Protein AF-A0A348PM24-F1 (afdb_monomer)

Nearest PDB structures (foldseek):
  3c4y-assembly1_B  TM=4.299E-01  e=8.943E+00  Bos taurus
  7dv8-assembly1_K  TM=2.956E-01  e=5.711E+00  Oryza sativa Japonica Group
  8oi5-assembly2_BR  TM=2.054E-01  e=3.209E+00  Candida albicans

Secondary structure (DSSP, 8-state):
----PPPEEESSHHHHHHHHHHHHHHTTT-TT--PEEEEE-TTSSEEE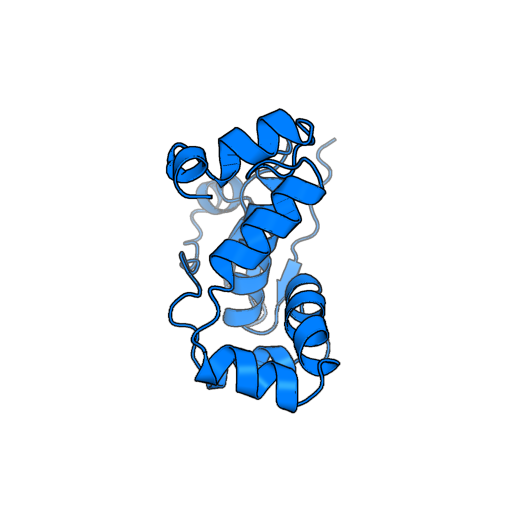EEHHHHHHTTPPPBPPPS--TT--HHHHHHHHT-SS--HHHHHHHHHHHTS-HHHHHHHHHHT--HHHHHHHHHHHHTB-TTS-B--HHHHHHHHHGGGGGG-

Sequence (151 aa):
MFNHMKSLHYATLRKAQDAAVWLNFKHKQDDDFKSLAVLHGANDDFVLLEEWEAKEMEIPALELPTSYANITYPHIQSIKSDVDPLTHWLEIFGSFSVMKADYLRFILETKLSLEQVVRYELVARGLNKQGKRIGFDQAERYWFGSNFDQL

Structure (mmCIF, N/CA/C/O backbone):
data_AF-A0A348PM24-F1
#
_entry.id   AF-A0A348PM24-F1
#
loop_
_atom_site.group_PDB
_atom_site.id
_atom_site.type_symbol
_atom_site.label_atom_id
_atom_site.label_alt_id
_atom_site.label_comp_id
_atom_site.label_asym_id
_atom_site.label_entity_id
_atom_site.label_seq_id
_atom_site.pdbx_PDB_ins_code
_atom_site.Cartn_x
_atom_site.Cartn_y
_atom_site.Cartn_z
_atom_site.occupancy
_atom_site.B_iso_or_equiv
_atom_site.auth_seq_id
_atom_site.auth_comp_id
_atom_site.auth_asym_id
_atom_site.auth_atom_id
_atom_site.pdbx_PDB_model_num
ATOM 1 N N . MET A 1 1 ? 28.017 -17.316 -0.115 1.00 29.97 1 MET A N 1
ATOM 2 C CA . MET A 1 1 ? 27.428 -17.818 -1.373 1.00 29.97 1 MET A CA 1
ATOM 3 C C . MET A 1 1 ? 26.179 -16.983 -1.587 1.00 29.97 1 MET A C 1
ATOM 5 O O . MET A 1 1 ? 25.223 -17.168 -0.847 1.00 29.97 1 MET A O 1
ATOM 9 N N . PHE A 1 2 ? 26.263 -15.951 -2.429 1.00 33.88 2 PHE A N 1
ATOM 10 C CA . PHE A 1 2 ? 25.172 -14.995 -2.626 1.00 33.88 2 PHE A CA 1
ATOM 11 C C . PHE A 1 2 ? 24.020 -15.721 -3.314 1.00 33.88 2 PHE A C 1
ATOM 13 O O . PHE A 1 2 ? 24.176 -16.250 -4.413 1.00 33.88 2 PHE A O 1
ATOM 20 N N . ASN A 1 3 ? 22.896 -15.835 -2.617 1.00 37.97 3 ASN A N 1
ATOM 21 C CA . ASN A 1 3 ? 21.681 -16.390 -3.180 1.00 37.97 3 ASN A CA 1
ATOM 22 C C . ASN A 1 3 ? 21.099 -15.283 -4.066 1.00 37.97 3 ASN A C 1
ATOM 24 O O . ASN A 1 3 ? 20.383 -14.428 -3.557 1.00 37.97 3 ASN A O 1
ATOM 28 N N . HIS A 1 4 ? 21.505 -15.225 -5.341 1.00 49.16 4 HIS A N 1
ATOM 29 C CA . HIS A 1 4 ? 20.945 -14.272 -6.299 1.00 49.16 4 HIS A CA 1
ATOM 30 C C . HIS A 1 4 ? 19.424 -14.395 -6.246 1.00 49.16 4 HIS A C 1
ATOM 32 O O . HIS A 1 4 ? 18.866 -15.454 -6.557 1.00 49.16 4 HIS A O 1
ATOM 38 N N . MET A 1 5 ? 18.754 -13.332 -5.807 1.00 53.00 5 MET A N 1
ATOM 39 C CA . MET A 1 5 ? 17.313 -13.238 -5.930 1.00 53.00 5 MET A CA 1
ATOM 40 C C . MET A 1 5 ? 17.000 -13.423 -7.418 1.00 53.00 5 MET A C 1
ATOM 42 O O . MET A 1 5 ? 17.517 -12.688 -8.257 1.00 53.00 5 MET A O 1
ATOM 46 N N . LYS A 1 6 ? 16.227 -14.461 -7.766 1.00 63.59 6 LYS A N 1
ATOM 47 C CA . LYS A 1 6 ? 15.755 -14.648 -9.144 1.00 63.59 6 LYS A CA 1
ATOM 48 C C . LYS A 1 6 ? 15.121 -13.332 -9.590 1.00 63.59 6 LYS A C 1
ATOM 50 O O . LYS A 1 6 ? 14.221 -12.847 -8.904 1.00 63.59 6 LYS A O 1
ATOM 55 N N . SER A 1 7 ? 15.586 -12.782 -10.709 1.00 72.81 7 SER A N 1
ATOM 56 C CA . SER A 1 7 ? 14.972 -11.612 -11.327 1.00 72.81 7 SER A CA 1
ATOM 57 C C . SER A 1 7 ? 13.469 -11.860 -11.469 1.00 72.81 7 SER A C 1
ATOM 59 O O . SER A 1 7 ? 13.042 -12.915 -11.947 1.00 72.81 7 SER A O 1
ATOM 61 N N . LEU A 1 8 ? 12.653 -10.924 -10.983 1.00 89.62 8 LEU A N 1
ATOM 62 C CA . LEU A 1 8 ? 11.200 -11.007 -11.119 1.00 89.62 8 LEU A CA 1
ATOM 63 C C . LEU A 1 8 ? 10.801 -10.274 -12.391 1.00 89.62 8 LEU A C 1
ATOM 65 O O . LEU A 1 8 ? 11.118 -9.096 -12.542 1.00 89.62 8 LEU A O 1
ATOM 69 N N . HIS A 1 9 ? 10.108 -10.981 -13.279 1.00 93.81 9 HIS A N 1
ATOM 70 C CA . HIS A 1 9 ? 9.688 -10.481 -14.582 1.00 93.81 9 HIS A CA 1
ATOM 71 C C . HIS A 1 9 ? 8.195 -10.161 -14.581 1.00 93.81 9 HIS A C 1
ATOM 73 O O . HIS A 1 9 ? 7.383 -10.916 -14.041 1.00 93.81 9 HIS A O 1
ATOM 79 N N . TYR A 1 10 ? 7.832 -9.059 -15.227 1.00 95.38 10 TYR A N 1
ATOM 80 C CA . TYR A 1 10 ? 6.462 -8.579 -15.335 1.00 95.38 10 TYR A CA 1
ATOM 81 C C . TYR A 1 10 ? 6.178 -8.108 -16.758 1.00 95.38 10 TYR A C 1
ATOM 83 O O . TYR A 1 10 ? 6.962 -7.377 -17.353 1.00 95.38 10 TYR A O 1
ATOM 91 N N . ALA A 1 11 ? 5.006 -8.469 -17.280 1.00 93.56 11 ALA A N 1
ATOM 92 C CA . ALA A 1 11 ? 4.598 -8.114 -18.640 1.00 93.56 11 ALA A CA 1
ATOM 93 C C . ALA A 1 11 ? 4.256 -6.624 -18.824 1.00 93.56 11 ALA A C 1
ATOM 95 O O . ALA A 1 11 ? 4.151 -6.150 -19.949 1.00 93.56 11 ALA A O 1
ATOM 96 N N . THR A 1 12 ? 4.023 -5.874 -17.741 1.00 94.81 12 THR A N 1
ATOM 97 C CA . THR A 1 12 ? 3.684 -4.447 -17.828 1.00 94.81 12 THR A CA 1
ATOM 98 C C . THR A 1 12 ? 4.490 -3.628 -16.833 1.00 94.81 12 THR A C 1
ATOM 100 O O . THR A 1 12 ? 4.707 -4.056 -15.695 1.00 94.81 12 THR A O 1
ATOM 103 N N . LEU A 1 13 ? 4.861 -2.411 -17.242 1.00 95.31 13 LEU A N 1
ATOM 104 C CA . LEU A 1 13 ? 5.589 -1.461 -16.401 1.00 95.31 13 LEU A CA 1
ATOM 105 C C . LEU A 1 13 ? 4.849 -1.199 -15.092 1.00 95.31 13 LEU A C 1
ATOM 107 O O . LEU A 1 13 ? 5.437 -1.224 -14.018 1.00 95.31 13 LEU A O 1
ATOM 111 N N . ARG A 1 14 ? 3.535 -0.996 -15.186 1.00 94.06 14 ARG A N 1
ATOM 112 C CA . ARG A 1 14 ? 2.680 -0.680 -14.042 1.00 94.06 14 ARG A CA 1
ATOM 113 C C . ARG A 1 14 ? 2.712 -1.785 -12.989 1.00 94.06 14 ARG A C 1
ATOM 115 O O . ARG A 1 14 ? 2.891 -1.496 -11.814 1.00 94.06 14 ARG A O 1
ATOM 122 N N . LYS A 1 15 ? 2.602 -3.051 -13.406 1.00 95.75 15 LYS A N 1
ATOM 123 C CA . LYS A 1 15 ? 2.680 -4.192 -12.483 1.00 95.75 15 LYS A CA 1
ATOM 124 C C . LYS A 1 15 ? 4.072 -4.314 -11.860 1.00 95.75 15 LYS A C 1
ATOM 126 O O . LYS A 1 15 ? 4.171 -4.568 -10.664 1.00 95.75 15 LYS A O 1
ATOM 131 N N . ALA A 1 16 ? 5.129 -4.079 -12.639 1.00 96.75 16 ALA A N 1
ATOM 132 C CA . ALA A 1 16 ? 6.497 -4.063 -12.125 1.00 96.75 16 ALA A CA 1
ATOM 133 C C . ALA A 1 16 ? 6.708 -2.955 -11.078 1.00 96.75 16 ALA A C 1
ATOM 135 O O . ALA A 1 16 ? 7.255 -3.211 -10.009 1.00 96.75 16 ALA A O 1
ATOM 136 N N . GLN A 1 17 ? 6.223 -1.741 -11.351 1.00 96.75 17 GLN A N 1
ATOM 137 C CA . GLN A 1 17 ? 6.273 -0.602 -10.431 1.00 96.75 17 GLN A CA 1
ATOM 138 C C . GLN A 1 17 ? 5.502 -0.880 -9.140 1.00 96.75 17 GLN A C 1
ATOM 140 O O . GLN A 1 17 ? 6.051 -0.704 -8.053 1.00 96.75 17 GLN A O 1
ATOM 145 N N . ASP A 1 18 ? 4.262 -1.362 -9.248 1.00 96.75 18 ASP A N 1
ATOM 146 C CA . ASP A 1 18 ? 3.433 -1.698 -8.091 1.00 96.75 18 ASP A CA 1
ATOM 147 C C . ASP A 1 18 ? 4.102 -2.791 -7.232 1.00 96.75 18 ASP A C 1
ATOM 149 O O . ASP A 1 18 ? 4.145 -2.694 -6.001 1.00 96.75 18 ASP A O 1
ATOM 153 N N . ALA A 1 19 ? 4.704 -3.801 -7.872 1.00 96.81 19 ALA A N 1
ATOM 154 C CA . ALA A 1 19 ? 5.452 -4.852 -7.191 1.00 96.81 19 ALA A CA 1
ATOM 155 C C . ALA A 1 19 ? 6.704 -4.316 -6.486 1.00 96.81 19 ALA A C 1
ATOM 157 O O . ALA A 1 19 ? 6.937 -4.652 -5.324 1.00 96.81 19 ALA A O 1
ATOM 158 N N . ALA A 1 20 ? 7.486 -3.467 -7.157 1.00 96.75 20 ALA A N 1
ATOM 159 C CA . ALA A 1 20 ? 8.692 -2.869 -6.596 1.00 96.75 20 ALA A CA 1
ATOM 160 C C . ALA A 1 20 ? 8.361 -1.990 -5.386 1.00 96.75 20 ALA A C 1
ATOM 162 O O . ALA A 1 20 ? 8.987 -2.132 -4.337 1.00 96.75 20 ALA A O 1
ATOM 163 N N . VAL A 1 21 ? 7.326 -1.146 -5.480 1.00 96.94 21 VAL A N 1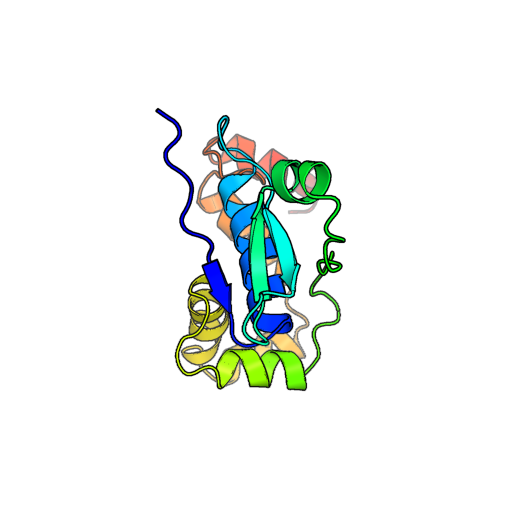
ATOM 164 C CA . VAL A 1 21 ? 6.865 -0.320 -4.354 1.00 96.94 21 VAL A CA 1
ATOM 165 C C . VAL A 1 21 ? 6.454 -1.186 -3.167 1.00 96.94 21 VAL A C 1
ATOM 167 O O . VAL A 1 21 ? 6.853 -0.900 -2.037 1.00 96.94 21 VAL A O 1
ATOM 170 N N . TRP A 1 22 ? 5.705 -2.263 -3.404 1.00 96.44 22 TRP A N 1
ATOM 171 C CA . TRP A 1 22 ? 5.296 -3.171 -2.337 1.00 96.44 22 TRP A CA 1
ATOM 172 C C . TRP A 1 22 ? 6.474 -3.895 -1.682 1.00 96.44 22 TRP A C 1
ATOM 174 O O . TRP A 1 22 ? 6.562 -3.916 -0.456 1.00 96.44 22 TRP A O 1
ATOM 184 N N . LEU A 1 23 ? 7.381 -4.477 -2.469 1.00 95.44 23 LEU A N 1
ATOM 185 C CA . LEU A 1 23 ? 8.535 -5.208 -1.940 1.00 95.44 23 LEU A CA 1
ATOM 186 C C . LEU A 1 23 ? 9.473 -4.273 -1.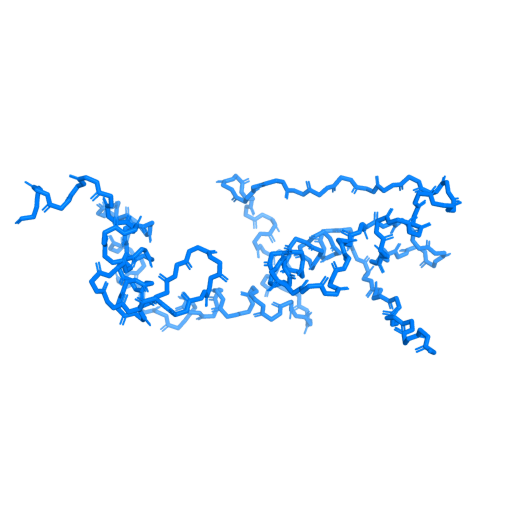171 1.00 95.44 23 LEU A C 1
ATOM 188 O O . LEU A 1 23 ? 9.855 -4.593 -0.046 1.00 95.44 23 LEU A O 1
ATOM 192 N N . ASN A 1 24 ? 9.734 -3.082 -1.715 1.00 95.19 24 ASN A N 1
ATOM 193 C CA . ASN A 1 24 ? 10.519 -2.051 -1.045 1.00 95.19 24 ASN A CA 1
ATOM 194 C C . ASN A 1 24 ? 9.864 -1.568 0.250 1.00 95.19 24 ASN A C 1
ATOM 196 O O . ASN A 1 24 ? 10.572 -1.280 1.206 1.00 95.19 24 ASN A O 1
ATOM 200 N N . PHE A 1 25 ? 8.532 -1.478 0.316 1.00 94.50 25 PHE A N 1
ATOM 201 C CA . PHE A 1 25 ? 7.814 -1.158 1.552 1.00 94.50 25 PHE A CA 1
ATOM 202 C C . PHE A 1 25 ? 7.897 -2.299 2.575 1.00 94.50 25 PHE A C 1
ATOM 204 O O . PHE A 1 25 ? 8.255 -2.065 3.730 1.00 94.50 25 PHE A O 1
ATOM 211 N N . LYS A 1 26 ? 7.585 -3.526 2.146 1.00 93.25 26 LYS A N 1
ATOM 212 C CA . LYS A 1 26 ? 7.464 -4.715 2.998 1.00 93.25 26 LYS A CA 1
ATOM 213 C C . LYS A 1 26 ? 8.787 -5.098 3.656 1.00 93.25 26 LYS A C 1
ATOM 215 O O . LYS A 1 26 ? 8.787 -5.455 4.828 1.00 93.25 26 LYS A O 1
ATOM 220 N N . HIS A 1 27 ? 9.883 -5.006 2.910 1.00 92.19 27 HIS A N 1
ATOM 221 C CA . HIS A 1 27 ? 11.202 -5.473 3.336 1.00 92.19 27 HIS A CA 1
ATOM 222 C C . HIS A 1 27 ? 12.145 -4.336 3.749 1.00 92.19 27 HIS A C 1
ATOM 224 O O . HIS A 1 27 ? 13.294 -4.582 4.094 1.00 92.19 27 HIS A O 1
ATOM 230 N N . LYS A 1 28 ? 11.671 -3.078 3.799 1.00 89.00 28 LYS A N 1
ATOM 231 C CA . LYS A 1 28 ? 12.498 -1.900 4.142 1.00 89.00 28 LYS A CA 1
ATOM 232 C C . LYS A 1 28 ? 13.255 -2.015 5.470 1.00 89.00 28 LYS A C 1
ATOM 234 O O . LYS A 1 28 ? 14.168 -1.236 5.725 1.00 89.00 28 LYS A O 1
ATOM 239 N N . GLN A 1 29 ? 12.764 -2.847 6.381 1.00 87.38 29 GLN A N 1
ATOM 240 C CA . GLN A 1 29 ? 13.293 -2.994 7.737 1.00 87.38 29 GLN A CA 1
ATOM 241 C C . GLN A 1 29 ? 14.116 -4.269 7.920 1.00 87.38 29 GLN A C 1
ATOM 243 O O . GLN A 1 29 ? 14.593 -4.500 9.028 1.00 87.38 29 GLN A O 1
ATOM 248 N N . ASP A 1 30 ? 14.256 -5.076 6.870 1.00 90.62 30 ASP A N 1
ATOM 249 C CA . ASP A 1 30 ? 15.063 -6.286 6.890 1.00 90.62 30 ASP A CA 1
ATOM 250 C C . ASP A 1 30 ? 16.524 -5.876 6.659 1.00 90.62 30 ASP A C 1
ATOM 252 O O . ASP A 1 30 ? 16.832 -5.211 5.670 1.00 90.62 30 ASP A O 1
ATOM 256 N N . ASP A 1 31 ? 17.422 -6.252 7.573 1.00 87.38 31 ASP A N 1
ATOM 257 C CA . ASP A 1 31 ? 18.813 -5.765 7.582 1.00 87.38 31 ASP A CA 1
ATOM 258 C C . ASP A 1 31 ? 19.581 -6.102 6.287 1.00 87.38 31 ASP A C 1
ATOM 260 O O . ASP A 1 31 ? 20.421 -5.325 5.826 1.00 87.38 31 ASP A O 1
ATOM 264 N N . ASP A 1 32 ? 19.251 -7.238 5.668 1.00 88.44 32 ASP A N 1
ATOM 265 C CA . ASP A 1 32 ? 19.901 -7.733 4.452 1.00 88.44 32 ASP A CA 1
ATOM 266 C C . ASP A 1 32 ? 19.198 -7.298 3.155 1.00 88.44 32 ASP A C 1
ATOM 268 O O . ASP A 1 32 ? 19.715 -7.549 2.064 1.00 88.44 32 ASP A O 1
ATOM 272 N N . PHE A 1 33 ? 18.037 -6.638 3.235 1.00 91.06 33 PHE A N 1
ATOM 273 C CA . PHE A 1 33 ? 17.281 -6.260 2.044 1.00 91.06 33 PHE A CA 1
ATOM 274 C C . PHE A 1 33 ? 17.945 -5.104 1.291 1.00 91.06 33 PHE A C 1
ATOM 276 O O . PHE A 1 33 ? 18.337 -4.082 1.865 1.00 91.06 33 PHE A O 1
ATOM 283 N N . LYS A 1 34 ? 18.040 -5.252 -0.031 1.00 92.31 34 LYS A N 1
ATOM 284 C CA . LYS A 1 34 ? 18.477 -4.201 -0.951 1.00 92.31 34 LYS A CA 1
ATOM 285 C C . LYS A 1 34 ? 17.271 -3.687 -1.721 1.00 92.31 34 LYS A C 1
ATOM 287 O O . LYS A 1 34 ? 16.487 -4.475 -2.241 1.00 92.31 34 LYS A O 1
ATOM 292 N N . SER A 1 35 ? 17.134 -2.363 -1.788 1.00 93.19 35 SER A N 1
ATOM 293 C CA . SER A 1 35 ? 16.064 -1.725 -2.554 1.00 93.19 35 SER A CA 1
ATOM 294 C C . SER A 1 35 ? 16.061 -2.221 -3.994 1.00 93.19 35 SER A C 1
ATOM 296 O O . SER A 1 35 ? 17.119 -2.387 -4.601 1.00 93.19 35 SER A O 1
ATOM 298 N N . LEU A 1 36 ? 14.867 -2.427 -4.534 1.00 95.25 36 LEU A N 1
ATOM 299 C CA . LEU A 1 36 ? 14.642 -2.901 -5.889 1.00 95.25 36 LEU A CA 1
ATOM 300 C C . LEU A 1 36 ? 14.294 -1.736 -6.816 1.00 95.25 36 LEU A C 1
ATOM 302 O O . LEU A 1 36 ? 13.405 -0.937 -6.513 1.00 95.25 36 LEU A O 1
ATOM 306 N N . ALA A 1 37 ? 14.962 -1.695 -7.963 1.00 95.62 37 ALA A N 1
ATOM 307 C CA . ALA A 1 37 ? 14.644 -0.863 -9.113 1.00 95.62 37 ALA A CA 1
ATOM 308 C C . ALA A 1 37 ? 13.841 -1.655 -10.150 1.00 95.62 37 ALA A C 1
ATOM 310 O O . ALA A 1 37 ? 13.920 -2.882 -10.210 1.00 95.62 37 ALA A O 1
ATOM 311 N N . VAL A 1 38 ? 13.107 -0.939 -11.004 1.00 97.56 38 VAL A N 1
ATOM 312 C CA . VAL A 1 38 ? 12.477 -1.505 -12.205 1.00 97.56 38 VAL A CA 1
ATOM 313 C C . VAL A 1 38 ? 13.317 -1.130 -13.421 1.00 97.56 38 VAL A C 1
ATOM 315 O O . VAL A 1 38 ? 13.698 0.027 -13.573 1.00 97.56 38 VAL A O 1
ATOM 318 N N . LEU A 1 39 ? 13.585 -2.094 -14.295 1.00 96.00 39 LEU A N 1
ATOM 319 C CA . LEU A 1 39 ? 14.366 -1.930 -15.522 1.00 96.00 39 LEU A CA 1
ATOM 320 C C . LEU A 1 39 ? 13.587 -2.480 -16.721 1.00 96.00 39 LEU A C 1
ATOM 322 O O . LEU A 1 39 ? 12.694 -3.317 -16.557 1.00 96.00 39 LEU A O 1
ATOM 326 N N . HIS A 1 40 ? 13.959 -2.051 -17.928 1.00 95.25 40 HIS A N 1
ATOM 327 C CA . HIS A 1 40 ? 13.562 -2.755 -19.148 1.00 95.25 40 HIS A CA 1
ATOM 328 C C . HIS A 1 40 ? 14.275 -4.107 -19.211 1.00 95.25 40 HIS A C 1
ATOM 330 O O . HIS A 1 40 ? 15.501 -4.175 -19.110 1.00 95.25 40 HIS A O 1
ATOM 336 N N . GLY A 1 41 ? 13.504 -5.178 -19.365 1.00 90.69 41 GLY A N 1
ATOM 337 C CA . GLY A 1 41 ? 14.029 -6.510 -19.615 1.00 90.69 41 GLY A CA 1
ATOM 338 C C . GLY A 1 41 ? 14.331 -6.737 -21.098 1.00 90.69 41 GLY A C 1
ATOM 339 O O . GLY A 1 41 ? 13.952 -5.958 -21.972 1.00 90.69 41 GLY A O 1
ATOM 340 N N . ALA A 1 42 ? 15.050 -7.821 -21.389 1.00 87.31 42 ALA A N 1
ATOM 341 C CA . ALA A 1 42 ? 15.492 -8.142 -22.746 1.00 87.31 42 ALA A CA 1
ATOM 342 C C . ALA A 1 42 ? 14.364 -8.654 -23.663 1.00 87.31 42 ALA A C 1
ATOM 344 O O . ALA A 1 42 ? 14.543 -8.678 -24.878 1.00 87.31 42 ALA A O 1
ATOM 345 N N . ASN A 1 43 ? 13.220 -9.066 -23.103 1.00 88.88 43 ASN A N 1
ATOM 346 C CA . ASN A 1 43 ? 12.134 -9.727 -23.834 1.00 88.88 43 ASN A CA 1
ATOM 347 C C . ASN A 1 43 ? 10.879 -8.845 -23.941 1.00 88.88 43 ASN A C 1
ATOM 349 O O . ASN A 1 43 ? 9.766 -9.364 -23.881 1.00 88.88 43 ASN A O 1
ATOM 353 N N . ASP A 1 44 ? 11.061 -7.526 -24.076 1.00 88.75 44 ASP A N 1
ATOM 354 C CA . ASP A 1 44 ? 9.970 -6.531 -24.058 1.00 88.75 44 ASP A CA 1
ATOM 355 C C . ASP A 1 44 ? 9.105 -6.624 -22.782 1.00 88.75 44 ASP A C 1
ATOM 357 O O . ASP A 1 44 ? 7.887 -6.448 -22.778 1.00 88.75 44 ASP A O 1
ATOM 361 N N . ASP A 1 45 ? 9.768 -6.954 -21.675 1.00 94.88 45 ASP A N 1
ATOM 362 C CA . ASP A 1 45 ? 9.208 -7.093 -20.340 1.00 94.88 45 ASP A CA 1
ATOM 363 C C . ASP A 1 45 ? 9.887 -6.130 -19.356 1.00 94.88 45 ASP A C 1
ATOM 365 O O . ASP A 1 45 ? 10.722 -5.297 -19.717 1.00 94.88 45 ASP A O 1
ATOM 369 N N . PHE A 1 46 ? 9.493 -6.211 -18.088 1.00 96.81 46 PHE A N 1
ATOM 370 C CA . PHE A 1 46 ? 10.025 -5.376 -17.018 1.00 96.81 46 PHE A CA 1
ATOM 371 C C . PHE A 1 46 ? 10.575 -6.247 -15.903 1.00 96.81 4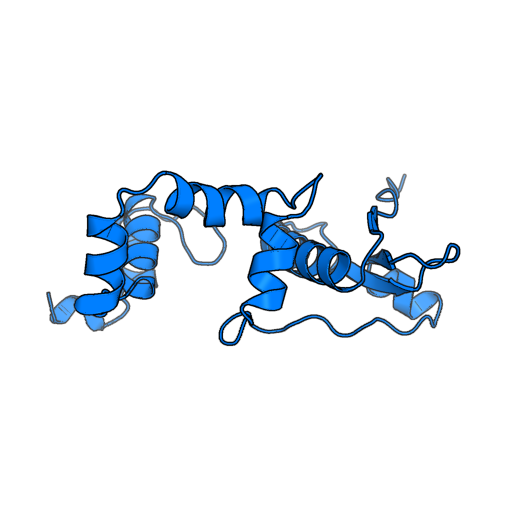6 PHE A C 1
ATOM 373 O O . PHE A 1 46 ? 9.933 -7.212 -15.487 1.00 96.81 46 PHE A O 1
ATOM 380 N N . VAL A 1 47 ? 11.752 -5.885 -15.404 1.00 95.88 47 VAL A N 1
ATOM 381 C CA . VAL A 1 47 ? 12.484 -6.680 -14.418 1.00 95.88 47 VAL A CA 1
ATOM 382 C C . VAL A 1 47 ? 12.714 -5.883 -13.150 1.00 95.88 47 VAL A C 1
ATOM 384 O O . VAL A 1 47 ? 13.038 -4.699 -13.208 1.00 95.88 47 VAL A O 1
ATOM 387 N N . LEU A 1 48 ? 12.571 -6.551 -12.006 1.00 95.94 48 LEU A N 1
ATOM 388 C CA . LEU A 1 48 ? 13.050 -6.038 -10.727 1.00 95.94 48 LEU A CA 1
ATOM 389 C C . LEU A 1 48 ? 14.475 -6.529 -10.485 1.00 95.94 48 LEU A C 1
ATOM 391 O O . LEU A 1 48 ? 14.724 -7.737 -10.502 1.00 95.94 48 LEU A O 1
ATOM 395 N N . LEU A 1 49 ? 15.372 -5.582 -10.230 1.00 93.62 49 LEU A N 1
ATOM 396 C CA . LEU A 1 49 ? 16.779 -5.811 -9.905 1.00 93.62 49 LEU A CA 1
ATOM 397 C C . LEU A 1 49 ? 17.159 -4.975 -8.684 1.00 93.62 49 LEU A C 1
ATOM 399 O O . LEU A 1 49 ? 16.552 -3.931 -8.442 1.00 93.62 49 LEU A O 1
ATOM 403 N N . GLU A 1 50 ? 18.156 -5.401 -7.915 1.00 93.12 50 GLU A N 1
ATOM 404 C CA . GLU A 1 50 ? 18.666 -4.583 -6.818 1.00 93.12 50 GLU A CA 1
ATOM 405 C C . GLU A 1 50 ? 19.259 -3.269 -7.361 1.00 93.12 50 GLU A C 1
ATOM 407 O O . GLU A 1 50 ? 19.968 -3.237 -8.367 1.00 93.12 50 GLU A O 1
ATOM 412 N N . GLU A 1 51 ? 18.965 -2.149 -6.697 1.00 92.25 51 GLU A N 1
ATOM 413 C CA . GLU A 1 51 ? 19.351 -0.807 -7.155 1.00 92.25 51 GLU A CA 1
ATOM 414 C C . GLU A 1 51 ? 20.866 -0.640 -7.326 1.00 92.25 51 GLU A C 1
ATOM 416 O O . GLU A 1 51 ? 21.304 0.175 -8.137 1.00 92.25 51 GLU A O 1
ATOM 421 N N . TRP A 1 52 ? 21.674 -1.352 -6.538 1.00 91.81 52 TRP A N 1
ATOM 422 C CA . TRP A 1 52 ? 23.130 -1.280 -6.649 1.00 91.81 52 TRP A CA 1
ATOM 423 C C . TRP A 1 52 ? 23.641 -2.050 -7.873 1.00 91.81 52 TRP A C 1
ATOM 425 O O . TRP A 1 52 ? 24.495 -1.518 -8.574 1.00 91.81 52 TRP A O 1
ATOM 435 N N . GLU A 1 53 ? 23.068 -3.218 -8.190 1.00 91.56 53 GLU A N 1
ATOM 436 C CA . GLU A 1 53 ? 23.400 -3.981 -9.403 1.00 91.56 53 GLU A CA 1
ATOM 437 C C . GLU A 1 53 ? 23.034 -3.172 -10.653 1.00 91.56 53 GLU A C 1
ATOM 439 O O . GLU A 1 53 ? 23.842 -3.042 -11.568 1.00 91.56 53 GLU A O 1
ATOM 444 N N . ALA A 1 54 ? 21.857 -2.534 -10.667 1.00 90.94 54 ALA A N 1
ATOM 445 C CA . ALA A 1 54 ? 21.445 -1.664 -11.770 1.00 90.94 54 ALA A CA 1
ATOM 446 C C . ALA A 1 54 ? 22.441 -0.513 -12.011 1.00 90.94 54 ALA A C 1
ATOM 448 O O . ALA A 1 54 ? 22.752 -0.187 -13.157 1.00 90.94 54 ALA A O 1
ATOM 449 N N . LYS A 1 55 ? 22.969 0.077 -10.926 1.00 92.88 55 LYS A N 1
ATOM 450 C CA . LYS A 1 55 ? 23.992 1.132 -10.989 1.00 92.88 55 LYS A CA 1
ATOM 451 C C . LYS A 1 55 ? 25.334 0.606 -11.486 1.00 92.88 55 LYS A C 1
ATOM 453 O O . LYS A 1 55 ? 25.954 1.280 -12.299 1.00 92.88 55 LYS A O 1
ATOM 458 N N . GLU A 1 56 ? 25.775 -0.566 -11.029 1.00 93.56 56 GLU A N 1
ATOM 459 C CA . GLU A 1 56 ? 27.013 -1.194 -11.515 1.00 93.56 56 GLU A CA 1
ATOM 460 C C . GLU A 1 56 ? 26.940 -1.553 -13.001 1.00 93.56 56 GLU A C 1
ATOM 462 O O . GLU A 1 56 ? 27.929 -1.427 -13.716 1.00 93.56 56 GLU A O 1
ATOM 467 N N . MET A 1 57 ? 25.763 -1.961 -13.476 1.00 90.88 57 MET A N 1
ATOM 468 C CA . MET A 1 57 ? 25.520 -2.275 -14.884 1.00 90.88 57 MET A CA 1
ATOM 469 C C . MET A 1 57 ? 25.281 -1.033 -15.758 1.00 90.88 57 MET A C 1
ATOM 471 O O . MET A 1 57 ? 25.076 -1.179 -16.961 1.00 90.88 57 MET A O 1
ATOM 475 N N . GLU A 1 58 ? 25.260 0.168 -15.169 1.00 92.88 58 GLU A N 1
ATOM 476 C CA . GLU A 1 58 ? 24.932 1.433 -15.841 1.00 92.88 58 GLU A CA 1
ATOM 477 C C . GLU A 1 58 ? 23.572 1.407 -16.577 1.00 92.88 58 GLU A C 1
ATOM 479 O O . GLU A 1 58 ? 23.358 2.132 -17.551 1.00 92.88 58 GLU A O 1
ATOM 484 N N . ILE A 1 59 ? 22.621 0.587 -16.106 1.00 90.81 59 ILE A N 1
ATOM 485 C CA . ILE A 1 59 ? 21.278 0.500 -16.692 1.00 90.81 59 ILE A CA 1
ATOM 486 C C . ILE A 1 59 ? 20.365 1.507 -15.980 1.00 90.81 59 ILE A C 1
ATOM 488 O O . ILE A 1 59 ? 20.221 1.452 -14.755 1.00 90.81 59 ILE A O 1
ATOM 492 N N . PRO A 1 60 ? 19.707 2.423 -16.714 1.00 92.12 60 PRO A N 1
ATOM 493 C CA . PRO A 1 60 ? 18.824 3.405 -16.102 1.00 92.12 60 PRO A CA 1
ATOM 494 C C . PRO A 1 60 ? 17.584 2.733 -15.500 1.00 92.12 60 PRO A C 1
ATOM 496 O O . PRO A 1 60 ? 16.820 2.061 -16.196 1.00 92.12 60 PRO A O 1
ATOM 499 N N . ALA A 1 61 ? 17.367 2.961 -14.204 1.00 95.38 61 ALA A N 1
ATOM 500 C CA . ALA A 1 61 ? 16.143 2.573 -13.516 1.00 95.38 61 ALA A CA 1
ATOM 501 C C . ALA A 1 61 ? 14.951 3.418 -13.985 1.00 95.38 61 ALA A C 1
ATOM 503 O O . ALA A 1 61 ? 15.059 4.632 -14.167 1.00 95.38 61 ALA A O 1
ATOM 504 N N . LEU A 1 62 ? 13.800 2.769 -14.133 1.00 96.50 62 LEU A N 1
ATOM 505 C CA . LEU A 1 62 ? 12.522 3.421 -14.381 1.00 96.50 62 LEU A CA 1
ATOM 506 C C . LEU A 1 62 ? 11.977 4.018 -13.082 1.00 96.50 62 LEU A C 1
ATOM 508 O O . LEU A 1 62 ? 12.156 3.462 -11.996 1.00 96.50 62 LEU A O 1
ATOM 512 N N . GLU A 1 63 ? 11.292 5.155 -13.194 1.00 95.12 63 GLU A N 1
ATOM 513 C CA . GLU A 1 63 ? 10.744 5.855 -12.033 1.00 95.12 63 GLU A CA 1
ATOM 514 C C . GLU A 1 63 ? 9.693 5.009 -11.305 1.00 95.12 63 GLU A C 1
ATOM 516 O O . GLU A 1 63 ? 8.841 4.371 -11.927 1.00 95.12 63 GLU A O 1
ATOM 521 N N . LEU A 1 64 ? 9.730 5.031 -9.971 1.00 95.44 64 LEU A N 1
ATOM 522 C CA . LEU A 1 64 ? 8.716 4.404 -9.127 1.00 95.44 64 LEU A CA 1
ATOM 523 C C . LEU A 1 64 ? 7.686 5.441 -8.663 1.00 95.44 64 LEU A C 1
ATOM 525 O O . LEU A 1 64 ? 8.063 6.569 -8.328 1.00 95.44 64 LEU A O 1
ATOM 529 N N . PRO A 1 65 ? 6.395 5.077 -8.569 1.00 92.31 65 PRO A N 1
ATOM 530 C CA . PRO A 1 65 ? 5.402 5.966 -7.995 1.00 92.31 65 PRO A CA 1
ATOM 531 C C . PRO A 1 65 ? 5.712 6.207 -6.514 1.00 92.31 65 PRO A C 1
ATOM 533 O O . PRO A 1 65 ? 5.906 5.278 -5.732 1.00 92.31 65 PRO A O 1
ATOM 536 N N . THR A 1 66 ? 5.734 7.477 -6.117 1.00 90.25 66 THR A N 1
ATOM 537 C CA . THR A 1 66 ? 5.981 7.886 -4.725 1.00 90.25 66 THR A CA 1
ATOM 538 C C . THR A 1 66 ? 4.706 7.900 -3.880 1.00 90.25 66 THR A C 1
ATOM 540 O O . THR A 1 66 ? 4.776 7.933 -2.653 1.00 90.25 66 THR A O 1
ATOM 543 N N . SER A 1 67 ? 3.533 7.884 -4.524 1.00 93.00 67 SER A N 1
ATOM 544 C CA . SER A 1 67 ? 2.223 7.913 -3.876 1.00 93.00 67 SER A CA 1
ATOM 545 C C . SER A 1 67 ? 1.123 7.382 -4.797 1.00 93.00 67 SER A C 1
ATOM 547 O O . SER A 1 67 ? 1.150 7.612 -6.005 1.00 93.00 67 SER A O 1
ATOM 549 N N . TYR A 1 68 ? 0.110 6.749 -4.198 1.00 94.19 68 TYR A N 1
ATOM 550 C CA . TYR A 1 68 ? -1.137 6.342 -4.860 1.00 94.19 68 TYR A CA 1
ATOM 551 C C . TYR A 1 68 ? -2.315 7.284 -4.563 1.00 94.19 68 TYR A C 1
ATOM 553 O O . TYR A 1 68 ? -3.452 6.963 -4.898 1.00 94.19 68 TYR A O 1
ATOM 561 N N . ALA A 1 69 ? -2.075 8.453 -3.956 1.00 93.62 69 ALA A N 1
ATOM 562 C CA . ALA A 1 69 ? -3.139 9.402 -3.598 1.00 93.62 69 ALA A CA 1
ATOM 563 C C . ALA A 1 69 ? -3.998 9.841 -4.801 1.00 93.62 69 ALA A C 1
ATOM 565 O O . ALA A 1 69 ? -5.180 10.122 -4.640 1.00 93.62 69 ALA A O 1
ATOM 566 N N . ASN A 1 70 ? -3.412 9.847 -6.003 1.00 91.88 70 ASN A N 1
ATOM 567 C CA . ASN A 1 70 ? -4.079 10.196 -7.258 1.00 91.88 70 ASN A CA 1
ATOM 568 C C . ASN A 1 70 ? -4.180 8.993 -8.215 1.00 91.88 70 ASN A C 1
ATOM 570 O O . ASN A 1 70 ? -4.074 9.155 -9.432 1.00 91.88 70 ASN A O 1
ATOM 574 N N . ILE A 1 71 ? -4.328 7.774 -7.681 1.00 93.56 71 ILE A N 1
ATOM 575 C CA . ILE A 1 71 ? -4.523 6.576 -8.505 1.00 93.56 71 ILE A CA 1
ATOM 576 C C . ILE A 1 71 ? -5.768 6.737 -9.392 1.00 93.56 71 ILE A C 1
ATOM 578 O O . ILE A 1 71 ? -6.837 7.144 -8.938 1.00 93.56 71 ILE A O 1
ATOM 582 N N . THR A 1 72 ? -5.635 6.444 -10.686 1.00 95.12 72 THR A N 1
ATOM 583 C CA . THR A 1 72 ? -6.720 6.647 -11.655 1.00 95.12 72 THR A CA 1
ATOM 584 C C . THR A 1 72 ? -7.638 5.426 -11.732 1.00 95.12 72 THR A C 1
ATOM 586 O O . THR A 1 72 ? -7.207 4.296 -11.495 1.00 95.12 72 THR A O 1
ATOM 589 N N . TYR A 1 73 ? -8.903 5.616 -12.130 1.00 96.31 73 TYR A N 1
ATOM 590 C CA . TYR A 1 73 ? -9.818 4.487 -12.348 1.00 96.31 73 TYR A CA 1
ATOM 591 C C . TYR A 1 73 ? -9.291 3.454 -13.359 1.00 96.31 73 TYR A C 1
ATOM 593 O O . TYR A 1 73 ? -9.401 2.267 -13.062 1.00 96.31 73 TYR A O 1
ATOM 601 N N . PRO A 1 74 ? -8.654 3.833 -14.488 1.00 95.56 74 PRO A N 1
ATOM 602 C CA . PRO A 1 74 ? -7.998 2.862 -15.364 1.00 95.56 74 PRO A CA 1
ATOM 603 C C . PRO A 1 74 ? -6.885 2.052 -14.681 1.00 95.56 74 PRO A C 1
ATOM 605 O O . PRO A 1 74 ? -6.753 0.861 -14.952 1.00 95.56 74 PRO A O 1
ATOM 608 N N . HIS A 1 75 ? -6.106 2.649 -13.766 1.00 94.25 75 HIS A N 1
ATOM 609 C CA . HIS A 1 75 ? -5.112 1.904 -12.975 1.00 94.25 75 HIS A CA 1
ATOM 610 C C . HIS A 1 75 ? -5.810 0.894 -12.063 1.00 94.25 75 HIS A C 1
ATOM 612 O O . HIS A 1 75 ? -5.493 -0.293 -12.120 1.00 94.25 75 HIS A O 1
ATOM 618 N N . ILE A 1 76 ? -6.824 1.319 -11.304 1.00 95.88 76 ILE A N 1
ATOM 619 C CA . ILE A 1 76 ? -7.615 0.416 -10.450 1.00 95.88 76 ILE A CA 1
ATOM 620 C C . ILE A 1 76 ? -8.219 -0.724 -11.280 1.00 95.88 76 ILE A C 1
ATOM 622 O O . ILE A 1 76 ? -8.148 -1.884 -10.881 1.00 95.88 76 ILE A O 1
ATOM 626 N N . GLN A 1 77 ? -8.779 -0.409 -12.450 1.00 95.50 77 GLN A N 1
ATOM 6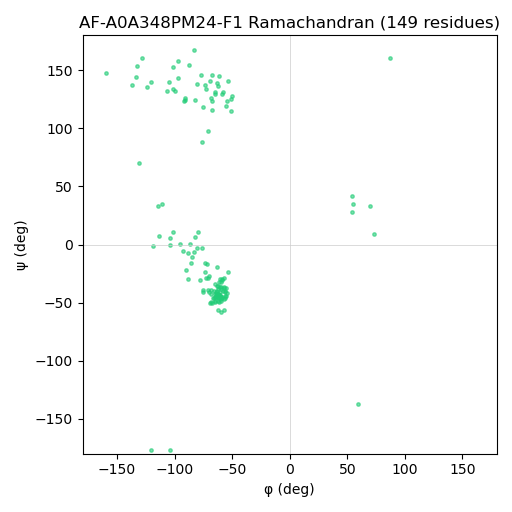27 C CA . GLN A 1 77 ? -9.330 -1.405 -13.362 1.00 95.50 77 GLN A CA 1
ATOM 628 C C . GLN A 1 77 ? -8.259 -2.406 -13.794 1.00 95.50 77 GLN A C 1
ATOM 630 O O . GLN A 1 77 ? -8.512 -3.600 -13.690 1.00 95.50 77 GLN A O 1
ATOM 635 N N . SER A 1 78 ? -7.064 -1.945 -14.188 1.00 93.81 78 SER A N 1
ATOM 636 C CA . SER A 1 78 ? -5.970 -2.840 -14.589 1.00 93.81 78 SER A CA 1
ATOM 637 C C . SER A 1 78 ? -5.524 -3.781 -13.470 1.00 93.81 78 SER A C 1
ATOM 639 O O . SER A 1 78 ? -5.251 -4.943 -13.742 1.00 93.81 78 SER A O 1
ATOM 641 N N . ILE A 1 79 ? -5.520 -3.312 -12.215 1.00 94.56 79 ILE A N 1
ATOM 642 C CA . ILE A 1 79 ? -5.208 -4.149 -11.052 1.00 94.56 79 ILE A CA 1
ATOM 643 C C . ILE A 1 79 ? -6.301 -5.206 -10.859 1.00 94.56 79 ILE A C 1
ATOM 645 O O . ILE A 1 79 ? -6.007 -6.379 -10.650 1.00 94.56 79 ILE A O 1
ATOM 649 N N . LYS A 1 80 ? -7.575 -4.800 -10.930 1.00 94.88 80 LYS A N 1
ATOM 650 C CA . LYS A 1 80 ? -8.717 -5.694 -10.683 1.00 94.88 80 LYS A CA 1
ATOM 651 C C . LYS A 1 80 ? -8.977 -6.688 -11.816 1.00 94.88 80 LYS A C 1
ATOM 653 O O . LYS A 1 80 ? -9.624 -7.699 -11.564 1.00 94.88 80 LYS A O 1
ATOM 658 N N . SER A 1 81 ? -8.538 -6.392 -13.037 1.00 94.12 81 SER A N 1
ATOM 659 C CA . SER A 1 81 ? -8.659 -7.285 -14.194 1.00 94.12 81 SER A CA 1
ATOM 660 C C . SER A 1 81 ? -7.409 -8.129 -14.444 1.00 94.12 81 SER A C 1
ATOM 662 O O . SER A 1 81 ? -7.381 -8.869 -15.426 1.00 94.12 81 SER A O 1
ATOM 664 N N . ASP A 1 82 ? -6.365 -7.990 -13.623 1.00 94.62 82 ASP A N 1
ATOM 665 C CA . ASP A 1 82 ? -5.166 -8.818 -13.727 1.00 94.62 82 ASP A CA 1
ATOM 666 C C . ASP A 1 82 ? -5.522 -10.280 -13.423 1.00 94.62 82 ASP A C 1
ATOM 668 O O . ASP A 1 82 ? -6.197 -10.577 -12.437 1.00 94.62 82 ASP A O 1
ATOM 672 N N . VAL A 1 83 ? -5.077 -11.191 -14.289 1.00 93.38 83 VAL A N 1
ATOM 673 C CA . VAL A 1 83 ? -5.297 -12.638 -14.139 1.00 93.38 83 VAL A CA 1
ATOM 674 C C . VAL A 1 83 ? -4.471 -13.202 -12.978 1.00 93.38 83 VAL A C 1
ATOM 676 O O . VAL A 1 83 ? -4.874 -14.184 -12.361 1.00 93.38 83 VAL A O 1
ATOM 679 N N . ASP A 1 84 ? -3.341 -12.567 -12.664 1.00 94.25 84 ASP A N 1
ATOM 680 C CA . ASP A 1 84 ? -2.427 -12.943 -11.585 1.00 94.25 84 ASP A CA 1
ATOM 681 C C . ASP A 1 84 ? -2.093 -11.708 -10.724 1.00 94.25 84 ASP A C 1
ATOM 683 O O . ASP A 1 84 ? -1.003 -11.138 -10.827 1.00 94.25 84 ASP A O 1
ATOM 687 N N . PRO A 1 85 ? -3.049 -11.191 -9.936 1.00 94.06 85 PRO A N 1
ATOM 688 C CA . PRO A 1 85 ? -2.889 -9.919 -9.244 1.00 94.06 85 PRO A CA 1
ATOM 689 C C . PRO A 1 85 ? -1.819 -9.993 -8.149 1.00 94.06 85 PRO A C 1
ATOM 691 O O . PRO A 1 85 ? -1.692 -10.980 -7.426 1.00 94.06 85 PRO A O 1
ATOM 694 N N . LEU A 1 86 ? -1.096 -8.887 -7.950 1.00 96.81 86 LEU A N 1
ATOM 695 C CA . LEU A 1 86 ? -0.168 -8.755 -6.826 1.00 96.81 86 LEU A CA 1
ATOM 696 C C . LEU A 1 86 ? -0.924 -8.923 -5.501 1.00 96.81 86 LEU A C 1
ATOM 698 O O . LEU A 1 86 ? -1.928 -8.249 -5.265 1.00 96.81 86 LEU A O 1
ATOM 702 N N . THR A 1 87 ? -0.420 -9.784 -4.610 1.00 96.00 87 THR A N 1
ATOM 703 C CA . THR A 1 87 ? -1.151 -10.206 -3.400 1.00 96.00 87 THR A CA 1
ATOM 704 C C . THR A 1 87 ? -1.620 -9.036 -2.538 1.00 96.00 87 THR A C 1
ATOM 706 O O . THR A 1 87 ? -2.751 -9.036 -2.073 1.00 96.00 87 THR A O 1
ATOM 709 N N . HIS A 1 88 ? -0.796 -8.003 -2.349 1.00 96.56 88 HIS A N 1
ATOM 710 C CA . HIS A 1 88 ? -1.185 -6.847 -1.535 1.00 96.56 88 HIS A CA 1
ATOM 711 C C . HIS A 1 88 ? -2.398 -6.106 -2.112 1.00 96.56 88 HIS A C 1
ATOM 713 O O . HIS A 1 88 ? -3.281 -5.696 -1.361 1.00 96.56 88 HIS A O 1
ATOM 719 N N . TRP A 1 89 ? -2.489 -5.984 -3.439 1.00 97.00 89 TRP A N 1
ATOM 720 C CA . TRP A 1 89 ? -3.658 -5.400 -4.083 1.00 97.00 89 TRP A CA 1
ATOM 721 C C . TRP A 1 89 ? -4.881 -6.300 -4.002 1.00 97.00 89 TRP A C 1
ATOM 723 O O . TRP A 1 89 ? -5.980 -5.793 -3.771 1.00 97.00 89 TRP A O 1
ATOM 733 N N . LEU A 1 90 ? -4.695 -7.613 -4.147 1.00 96.00 90 LEU A N 1
ATOM 734 C CA . LEU A 1 90 ? -5.771 -8.582 -3.964 1.00 96.00 90 LEU A CA 1
ATOM 735 C C . LEU A 1 90 ? -6.392 -8.455 -2.565 1.00 96.00 90 LEU A C 1
ATOM 737 O O . LEU A 1 90 ? -7.609 -8.358 -2.457 1.00 96.00 90 LEU A O 1
ATOM 741 N N . GLU A 1 91 ? -5.574 -8.377 -1.515 1.00 97.19 91 GLU A N 1
ATOM 742 C CA . GLU A 1 91 ? -6.040 -8.232 -0.128 1.00 97.19 91 GLU A CA 1
ATOM 743 C C . GLU A 1 91 ? -6.740 -6.883 0.116 1.00 97.19 91 GLU A C 1
ATOM 745 O O . GLU A 1 91 ? -7.837 -6.830 0.685 1.00 97.19 91 GLU A O 1
ATOM 750 N N . ILE A 1 92 ? -6.148 -5.778 -0.361 1.00 96.56 92 ILE A N 1
ATOM 751 C CA . ILE A 1 92 ? -6.719 -4.431 -0.207 1.00 96.56 92 ILE A CA 1
ATOM 752 C C . ILE A 1 92 ? -8.075 -4.342 -0.916 1.00 96.56 92 ILE A C 1
ATOM 754 O O . ILE A 1 92 ? -9.086 -4.029 -0.288 1.00 96.56 92 ILE A O 1
ATOM 758 N N . PHE A 1 93 ? -8.135 -4.639 -2.216 1.00 96.00 93 PHE A N 1
ATOM 759 C CA . PHE A 1 93 ? -9.385 -4.538 -2.971 1.00 96.00 93 PHE A CA 1
ATOM 760 C C . PHE A 1 93 ? -10.375 -5.649 -2.624 1.00 96.00 93 PHE A C 1
ATOM 762 O O . PHE A 1 93 ? -11.584 -5.424 -2.719 1.00 96.00 93 PHE A O 1
ATOM 769 N N . GLY A 1 94 ? -9.899 -6.826 -2.222 1.00 95.81 94 GLY A N 1
ATOM 770 C CA . GLY A 1 94 ? -10.725 -7.938 -1.757 1.00 95.81 94 GLY A CA 1
ATOM 771 C C . GLY A 1 94 ? -11.533 -7.549 -0.523 1.00 95.81 94 GLY A C 1
ATOM 772 O O . GLY A 1 94 ? -12.746 -7.760 -0.504 1.00 95.81 94 GLY A O 1
ATOM 773 N N . SER A 1 95 ? -10.897 -6.856 0.428 1.00 96.50 95 SER A N 1
ATOM 774 C CA . SER A 1 95 ? -11.543 -6.336 1.642 1.00 96.50 95 SER A CA 1
ATOM 775 C C . SER A 1 95 ? -12.737 -5.420 1.336 1.00 96.50 95 SER A C 1
ATOM 777 O O . SER A 1 95 ? -13.782 -5.522 1.975 1.00 96.50 95 SER A O 1
ATOM 779 N N . PHE A 1 96 ? -12.629 -4.566 0.311 1.00 96.44 96 PHE A N 1
ATOM 780 C CA . PHE A 1 96 ? -13.753 -3.739 -0.150 1.00 96.44 96 PHE A CA 1
ATOM 781 C C . PHE A 1 96 ? -14.760 -4.512 -1.012 1.00 96.44 96 PHE A C 1
ATOM 783 O O . PHE A 1 96 ? -15.945 -4.193 -0.992 1.00 96.44 96 PHE A O 1
ATOM 790 N N . SER A 1 97 ? -14.323 -5.526 -1.763 1.00 95.81 97 SER A N 1
ATOM 791 C CA . SER A 1 97 ? -15.187 -6.261 -2.702 1.00 95.81 97 SER A CA 1
ATOM 792 C C . SER A 1 97 ? -16.220 -7.143 -1.995 1.00 95.81 97 SER A C 1
ATOM 794 O O . SER A 1 97 ? -17.299 -7.366 -2.538 1.00 95.81 97 SER A O 1
ATOM 796 N N . VAL A 1 98 ? -15.917 -7.624 -0.785 1.00 97.44 98 VAL A N 1
ATOM 797 C CA . VAL A 1 98 ? -16.859 -8.402 0.044 1.00 97.44 98 VAL A CA 1
ATOM 798 C C . VAL A 1 98 ? -17.733 -7.526 0.951 1.00 97.44 98 VAL A C 1
ATOM 800 O O . VAL A 1 98 ? -18.651 -8.023 1.606 1.00 97.44 98 VAL A O 1
ATOM 803 N N . MET A 1 99 ? -17.463 -6.219 1.011 1.00 97.75 99 MET A N 1
ATOM 804 C CA . MET A 1 99 ? -18.214 -5.276 1.832 1.00 97.75 99 MET A CA 1
ATOM 805 C C . MET A 1 99 ? -19.593 -5.003 1.216 1.00 97.75 99 MET A C 1
ATOM 807 O O . MET A 1 99 ? -19.727 -4.801 0.011 1.00 97.75 99 MET A O 1
ATOM 811 N N . LYS A 1 100 ? -20.645 -4.959 2.047 1.00 98.38 100 LYS A N 1
ATOM 812 C CA . LYS A 1 100 ? -21.997 -4.616 1.573 1.00 98.38 100 LYS A CA 1
ATOM 813 C C . LYS A 1 100 ? -22.027 -3.203 0.984 1.00 98.38 100 LYS A C 1
ATOM 815 O O . LYS A 1 100 ? -21.408 -2.286 1.524 1.00 98.38 100 LYS A O 1
ATOM 820 N N . ALA A 1 101 ? -22.836 -3.020 -0.060 1.00 98.19 101 ALA A N 1
ATOM 821 C CA . ALA A 1 101 ? -22.956 -1.752 -0.778 1.00 98.19 101 ALA A CA 1
ATOM 822 C C . ALA A 1 101 ? -23.310 -0.562 0.132 1.00 98.19 101 ALA A C 1
ATOM 824 O O . ALA A 1 101 ? -22.767 0.524 -0.056 1.00 98.19 101 ALA A O 1
ATOM 825 N N . ASP A 1 102 ? -24.163 -0.757 1.141 1.00 98.50 102 ASP A N 1
ATOM 826 C CA . ASP A 1 102 ? -24.556 0.325 2.052 1.00 98.50 102 ASP A CA 1
ATOM 827 C C . ASP A 1 102 ? -23.385 0.852 2.889 1.00 98.50 102 ASP A C 1
ATOM 829 O O . ASP A 1 102 ? -23.302 2.056 3.114 1.00 98.50 102 ASP A O 1
ATOM 833 N N . TYR A 1 103 ? -22.430 -0.000 3.277 1.00 98.19 103 TYR A N 1
ATOM 834 C CA . TYR A 1 103 ? -21.227 0.453 3.981 1.00 98.19 103 TYR A CA 1
ATOM 835 C C . TYR A 1 103 ? -20.298 1.244 3.057 1.00 98.19 103 TYR A C 1
ATOM 837 O O . TYR A 1 103 ? -19.794 2.290 3.454 1.00 98.19 103 TYR A O 1
ATOM 845 N N . LEU A 1 104 ? -20.124 0.804 1.805 1.00 98.12 104 LEU A N 1
ATOM 846 C CA . LEU A 1 104 ? -19.342 1.549 0.810 1.00 98.12 104 LEU A CA 1
ATOM 847 C C . LEU A 1 104 ? -19.950 2.936 0.556 1.00 98.12 104 LEU A C 1
ATOM 849 O O . LEU A 1 104 ? -19.240 3.940 0.553 1.00 98.12 104 LEU A O 1
ATOM 853 N N . ARG A 1 105 ? -21.279 3.004 0.404 1.00 98.31 105 ARG A N 1
ATOM 854 C CA . ARG A 1 105 ? -22.017 4.268 0.258 1.00 98.31 105 ARG A CA 1
ATOM 855 C C . ARG A 1 105 ? -21.877 5.149 1.494 1.00 98.31 105 ARG A C 1
ATOM 857 O O . ARG A 1 105 ? -21.660 6.344 1.351 1.00 98.31 105 ARG A O 1
ATOM 864 N N . PHE A 1 106 ? -21.961 4.567 2.688 1.00 98.31 106 PHE A N 1
ATOM 865 C CA . PHE A 1 106 ? -21.804 5.292 3.945 1.00 98.31 106 PHE A CA 1
ATOM 866 C C . PHE A 1 106 ? -20.406 5.903 4.095 1.00 98.31 106 PHE A C 1
ATOM 868 O O . PHE A 1 106 ? -20.298 7.063 4.487 1.00 98.31 106 PHE A O 1
ATOM 875 N N . ILE A 1 107 ? -19.344 5.165 3.743 1.00 98.25 107 ILE A N 1
ATOM 876 C CA . ILE A 1 107 ? -17.959 5.670 3.760 1.00 98.25 107 ILE A CA 1
ATOM 877 C C . ILE A 1 107 ? -17.837 6.924 2.887 1.00 98.25 107 ILE A C 1
ATOM 879 O O . ILE A 1 107 ? -17.261 7.921 3.322 1.00 98.25 107 ILE A O 1
ATOM 883 N N . LEU A 1 108 ? -18.410 6.883 1.679 1.00 97.69 108 LEU A N 1
ATOM 884 C CA . LEU A 1 108 ? -18.386 8.009 0.746 1.00 97.69 108 LEU A CA 1
ATOM 885 C C . LEU A 1 108 ? -19.220 9.194 1.248 1.00 97.69 108 LEU A C 1
ATOM 887 O O . LEU A 1 108 ? -18.719 10.315 1.286 1.00 97.69 108 LEU A O 1
ATOM 891 N N . GLU A 1 109 ? -20.466 8.947 1.655 1.00 98.56 109 GLU A N 1
ATOM 892 C CA . GLU A 1 109 ? -21.415 9.991 2.062 1.00 98.56 109 GLU A CA 1
ATOM 893 C C . GLU A 1 109 ? -20.942 10.742 3.310 1.00 98.56 109 GLU A C 1
ATOM 895 O O . GLU A 1 109 ? -20.955 11.970 3.363 1.00 98.56 109 GLU A O 1
ATOM 900 N N . THR A 1 110 ? -20.468 10.005 4.314 1.00 98.25 110 THR A N 1
ATOM 901 C CA . THR A 1 110 ? -20.042 10.596 5.590 1.00 98.25 110 THR A CA 1
ATOM 902 C C . THR A 1 110 ? -18.619 11.132 5.566 1.00 98.25 110 THR A C 1
ATOM 904 O O . THR A 1 110 ? -18.196 11.769 6.529 1.00 98.25 110 THR A O 1
ATOM 907 N N . LYS A 1 111 ? -17.875 10.893 4.476 1.00 97.38 111 LYS A N 1
ATOM 908 C CA . LYS A 1 111 ? -16.441 11.194 4.371 1.00 97.38 111 LYS A CA 1
ATOM 909 C C . LYS A 1 111 ? -15.653 10.561 5.522 1.00 97.38 111 LYS A C 1
ATOM 911 O O . LYS A 1 111 ? -14.773 11.201 6.101 1.00 97.38 111 LYS A O 1
ATOM 916 N N . LEU A 1 112 ? -15.989 9.313 5.868 1.00 96.69 112 LEU A N 1
ATOM 917 C CA . LEU A 1 112 ? -15.303 8.576 6.926 1.00 96.69 112 LEU A CA 1
ATOM 918 C C . LEU A 1 112 ? -13.798 8.560 6.638 1.00 96.69 112 LEU A C 1
ATOM 920 O O . LEU A 1 112 ? -13.361 8.101 5.581 1.00 96.69 112 LEU A O 1
ATOM 924 N N . SER A 1 113 ? -13.002 9.039 7.592 1.00 96.19 113 SER A N 1
ATOM 925 C CA . SER A 1 113 ? -11.550 9.072 7.446 1.00 96.19 113 SER A CA 1
ATOM 926 C C . SER A 1 113 ? -10.970 7.660 7.518 1.00 96.19 113 SER A C 1
ATOM 928 O O . SER A 1 113 ? -10.727 7.119 8.598 1.00 96.19 113 SER A O 1
ATOM 930 N N . LEU A 1 114 ? -10.714 7.060 6.352 1.00 95.69 114 LEU A N 1
ATOM 931 C CA . LEU A 1 114 ? -10.054 5.754 6.264 1.00 95.69 114 LEU A CA 1
ATOM 932 C C . LEU A 1 114 ? -8.653 5.785 6.887 1.00 95.69 114 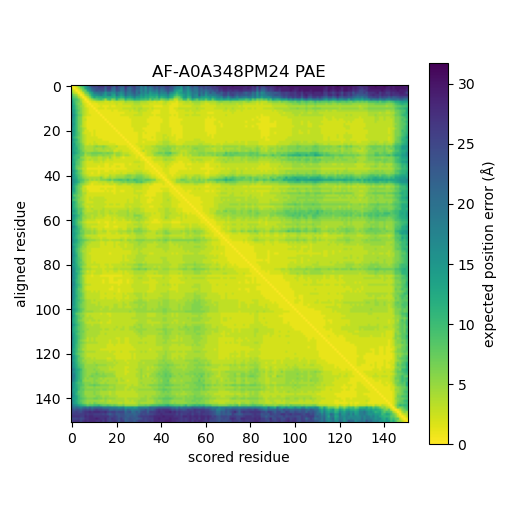LEU A C 1
ATOM 934 O O . LEU A 1 114 ? -8.220 4.787 7.450 1.00 95.69 114 LEU A O 1
ATOM 938 N N . GLU A 1 115 ? -7.967 6.930 6.857 1.00 94.81 115 GLU A N 1
ATOM 939 C CA . GLU A 1 115 ? -6.681 7.110 7.535 1.00 94.81 115 GLU A CA 1
ATOM 940 C C . GLU A 1 115 ? -6.809 6.939 9.055 1.00 94.81 115 GLU A C 1
ATOM 942 O O . GLU A 1 115 ? -6.015 6.215 9.656 1.00 94.81 115 GLU A O 1
ATOM 947 N N . GLN A 1 116 ? -7.818 7.558 9.683 1.00 94.44 116 GLN A N 1
ATOM 948 C CA . GLN A 1 116 ? -8.059 7.404 11.122 1.00 94.44 116 GLN A CA 1
ATOM 949 C C . GLN A 1 116 ? -8.440 5.964 11.475 1.00 94.44 116 GLN A C 1
ATOM 951 O O . GLN A 1 116 ? -7.900 5.416 12.435 1.00 94.44 116 GLN A O 1
ATOM 956 N N . VAL A 1 117 ? -9.305 5.333 10.672 1.00 96.19 117 VAL A N 1
ATOM 957 C CA . VAL A 1 117 ? -9.685 3.923 10.855 1.00 96.19 117 VAL A CA 1
ATOM 958 C C . VAL A 1 117 ? -8.451 3.018 10.772 1.00 96.19 117 VAL A C 1
ATOM 960 O O . VAL A 1 117 ? -8.213 2.225 11.678 1.00 96.19 117 VAL A O 1
ATOM 963 N N . VAL A 1 118 ? -7.609 3.179 9.746 1.00 96.50 118 VAL A N 1
ATOM 964 C CA . VAL A 1 118 ? -6.374 2.394 9.579 1.00 96.50 118 VAL A CA 1
ATOM 965 C C . VAL A 1 118 ? -5.409 2.611 10.745 1.00 96.50 118 VAL A C 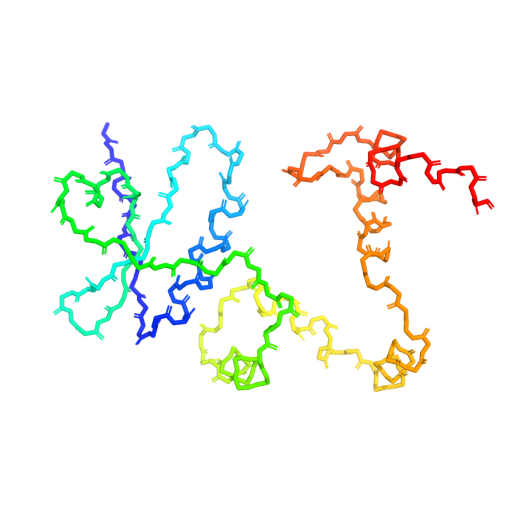1
ATOM 967 O O . VAL A 1 118 ? -4.854 1.643 11.263 1.00 96.50 118 VAL A O 1
ATOM 970 N N . ARG A 1 119 ? -5.217 3.854 11.204 1.00 95.69 119 ARG A N 1
ATOM 971 C CA . ARG A 1 119 ? -4.377 4.143 12.379 1.00 95.69 119 ARG A CA 1
ATOM 972 C C . ARG A 1 119 ? -4.891 3.432 13.624 1.00 95.69 119 ARG A C 1
ATOM 974 O O . ARG A 1 119 ? -4.098 2.812 14.324 1.00 95.69 119 ARG A O 1
ATOM 981 N N . TYR A 1 120 ? -6.197 3.479 13.875 1.00 95.88 120 TYR A N 1
ATOM 982 C CA . TYR A 1 120 ? -6.797 2.802 15.021 1.00 95.88 120 TYR A CA 1
ATOM 983 C C . TYR A 1 120 ? -6.605 1.280 14.949 1.00 95.88 120 TYR A C 1
ATOM 985 O O . TYR A 1 120 ? -6.199 0.654 15.926 1.00 95.88 120 TYR A O 1
ATOM 993 N N . GLU A 1 121 ? -6.791 0.683 13.771 1.00 97.25 121 GLU A N 1
ATOM 994 C CA . GLU A 1 121 ? -6.521 -0.739 13.538 1.00 97.25 121 GLU A CA 1
ATOM 995 C C . GLU A 1 121 ? -5.042 -1.104 13.812 1.00 97.25 121 GLU A C 1
ATOM 997 O O . GLU A 1 121 ? -4.749 -2.158 14.390 1.00 97.25 121 GLU A O 1
ATOM 1002 N N . LEU A 1 122 ? -4.087 -0.240 13.455 1.00 96.88 122 LEU A N 1
ATOM 1003 C CA . LEU A 1 122 ? -2.663 -0.445 13.757 1.00 96.88 122 LEU A CA 1
ATOM 1004 C C . LEU A 1 122 ? -2.367 -0.339 15.263 1.00 96.88 122 LEU A C 1
ATOM 1006 O O . LEU A 1 122 ? -1.600 -1.154 15.788 1.00 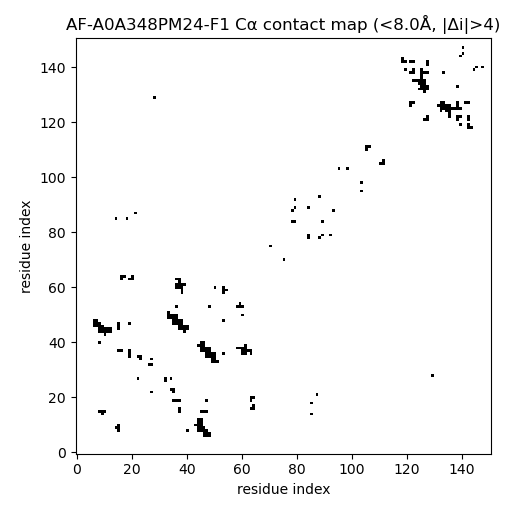96.88 122 LEU A O 1
ATOM 1010 N N . VAL A 1 123 ? -3.015 0.595 15.966 1.00 96.50 123 VAL A N 1
ATOM 1011 C CA . VAL A 1 123 ? -2.947 0.731 17.432 1.00 96.50 123 VAL A CA 1
ATOM 1012 C C . VAL A 1 123 ? -3.493 -0.506 18.130 1.00 96.50 123 VAL A C 1
ATOM 1014 O O . VAL A 1 123 ? -2.808 -1.080 18.974 1.00 96.50 123 VAL A O 1
ATOM 1017 N N . ALA A 1 124 ? -4.671 -0.983 17.724 1.00 96.94 124 ALA A N 1
ATOM 1018 C CA . ALA A 1 124 ? -5.293 -2.179 18.288 1.00 96.94 124 ALA A CA 1
ATOM 1019 C C . ALA A 1 124 ? -4.403 -3.429 18.146 1.00 96.94 124 ALA A C 1
ATOM 1021 O O . ALA A 1 124 ? -4.420 -4.322 18.992 1.00 96.94 124 ALA A O 1
ATOM 1022 N N . ARG A 1 125 ? -3.567 -3.486 17.099 1.00 96.94 125 ARG A N 1
ATOM 1023 C CA . ARG A 1 125 ? -2.577 -4.561 16.891 1.00 96.94 125 ARG A CA 1
ATOM 1024 C C . ARG A 1 125 ? -1.255 -4.327 17.637 1.00 96.94 125 ARG A C 1
ATOM 1026 O O . ARG A 1 125 ? -0.436 -5.251 17.733 1.00 96.94 125 ARG A O 1
ATOM 1033 N N . GLY A 1 126 ? -1.059 -3.128 18.184 1.00 96.88 126 GLY A N 1
ATOM 1034 C CA . GLY A 1 126 ? 0.143 -2.690 18.884 1.00 96.88 126 GLY A CA 1
ATOM 1035 C C . GLY A 1 126 ? 1.337 -2.506 17.952 1.00 96.88 126 GLY A C 1
ATOM 1036 O O . GLY A 1 126 ? 2.452 -2.827 18.357 1.00 96.88 126 GLY A O 1
ATOM 1037 N N . LEU A 1 127 ? 1.113 -2.087 16.702 1.00 96.19 127 LEU A N 1
ATOM 1038 C CA . LEU A 1 127 ? 2.147 -1.952 15.667 1.00 96.19 127 LEU A CA 1
ATOM 1039 C C . LEU A 1 127 ? 2.572 -0.491 15.491 1.00 96.19 127 LEU A C 1
ATOM 1041 O O . LEU A 1 127 ? 1.763 0.398 15.710 1.00 96.19 127 LEU A O 1
ATOM 1045 N N . ASN A 1 128 ? 3.803 -0.230 15.046 1.00 92.94 128 ASN A N 1
ATOM 1046 C CA . ASN A 1 128 ? 4.256 1.091 14.573 1.00 92.94 128 ASN A CA 1
ATOM 1047 C C . ASN A 1 128 ? 4.341 1.151 13.033 1.00 92.94 128 ASN A C 1
ATOM 1049 O O . ASN A 1 128 ? 4.012 0.179 12.352 1.00 92.94 128 ASN A O 1
ATOM 1053 N N . LYS A 1 129 ? 4.807 2.272 12.451 1.00 90.69 129 LYS A N 1
ATOM 1054 C CA . LYS A 1 129 ? 4.899 2.423 10.979 1.00 90.69 129 LYS A CA 1
ATOM 1055 C C . LYS A 1 129 ? 5.861 1.446 10.299 1.00 90.69 129 LYS A C 1
ATOM 1057 O O . LYS A 1 129 ? 5.794 1.274 9.090 1.00 90.69 129 LYS A O 1
ATOM 1062 N N . GLN A 1 130 ? 6.779 0.858 11.063 1.00 90.25 130 GLN A N 1
ATOM 1063 C CA . GLN A 1 130 ? 7.712 -0.167 10.602 1.00 90.25 130 GLN A CA 1
ATOM 1064 C C . GLN A 1 130 ? 7.120 -1.581 10.693 1.00 90.25 130 GLN A C 1
ATOM 1066 O O . GLN A 1 130 ? 7.819 -2.544 10.403 1.00 90.25 130 GLN A O 1
ATOM 1071 N N . GLY A 1 131 ? 5.872 -1.729 11.151 1.00 90.25 131 GLY A N 1
ATOM 1072 C CA . GLY A 1 131 ? 5.255 -3.031 11.395 1.00 90.25 131 GLY A CA 1
ATOM 1073 C C . GLY A 1 131 ? 5.795 -3.753 12.635 1.00 90.25 131 GLY A C 1
ATOM 1074 O O . GLY A 1 131 ? 5.461 -4.914 12.852 1.00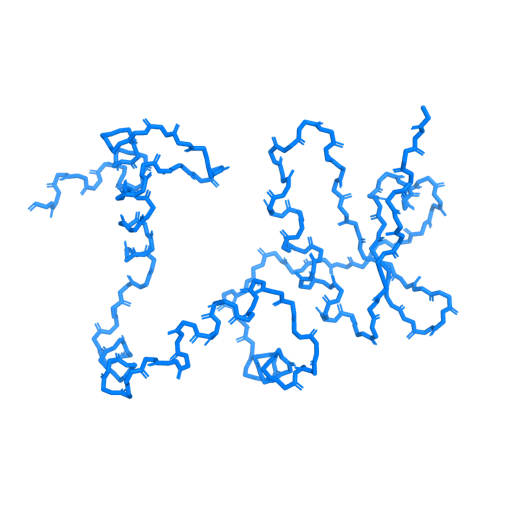 90.25 131 GLY A O 1
ATOM 1075 N N . LYS A 1 132 ? 6.607 -3.093 13.476 1.00 91.50 132 LYS A N 1
ATOM 1076 C CA . LYS A 1 132 ? 7.128 -3.684 14.718 1.00 91.50 132 LYS A CA 1
ATOM 1077 C C . LYS A 1 132 ? 6.078 -3.603 15.819 1.00 91.50 132 LYS A C 1
ATOM 1079 O O . LYS A 1 132 ? 5.440 -2.563 15.993 1.00 91.50 132 LYS A O 1
ATOM 1084 N N . ARG A 1 133 ? 5.935 -4.682 16.593 1.00 94.75 133 ARG A N 1
ATOM 1085 C CA . ARG A 1 133 ? 5.062 -4.707 17.770 1.00 94.75 133 ARG A CA 1
ATOM 1086 C C . ARG A 1 133 ? 5.710 -3.935 18.921 1.00 94.75 133 ARG A C 1
ATOM 1088 O O . ARG A 1 133 ? 6.770 -4.322 19.397 1.00 94.75 133 ARG A O 1
ATOM 1095 N N . ILE A 1 134 ? 5.051 -2.868 19.360 1.00 95.56 134 ILE A N 1
ATOM 1096 C CA . ILE A 1 134 ? 5.483 -1.975 20.448 1.00 95.56 134 ILE A CA 1
ATOM 1097 C C . ILE A 1 134 ? 4.499 -1.952 21.631 1.00 95.56 134 ILE A C 1
ATOM 1099 O O . ILE A 1 134 ? 4.757 -1.313 22.645 1.00 95.56 134 ILE A O 1
ATOM 1103 N N . GLY A 1 135 ? 3.390 -2.693 21.527 1.00 95.31 135 GLY A N 1
ATOM 1104 C CA . GLY A 1 135 ? 2.324 -2.709 22.532 1.00 95.31 135 GLY A CA 1
ATOM 1105 C C . GLY A 1 135 ? 1.296 -1.600 22.305 1.00 95.31 135 GLY A C 1
ATOM 1106 O O . GLY A 1 135 ? 1.558 -0.646 21.576 1.00 95.31 135 GLY A O 1
ATOM 1107 N N . PHE A 1 136 ? 0.110 -1.761 22.897 1.00 93.88 136 PHE A N 1
ATOM 1108 C CA . PHE A 1 136 ? -1.031 -0.864 22.683 1.00 93.88 136 PHE A CA 1
ATOM 1109 C C . PHE A 1 136 ? -0.706 0.579 23.089 1.00 93.88 136 PHE A C 1
ATOM 1111 O O . PHE A 1 136 ? -0.698 1.446 22.224 1.00 93.88 136 PHE A O 1
ATOM 1118 N N . ASP A 1 137 ? -0.317 0.818 24.347 1.00 93.50 137 ASP A N 1
ATOM 1119 C CA . ASP A 1 137 ? -0.068 2.168 24.885 1.00 93.50 137 ASP A CA 1
ATOM 1120 C C . ASP A 1 137 ? 0.988 2.948 24.087 1.00 93.50 137 ASP A C 1
ATOM 1122 O O . ASP A 1 137 ? 0.892 4.160 23.891 1.00 93.50 137 ASP A O 1
ATOM 1126 N N . GLN A 1 138 ? 2.033 2.260 23.614 1.00 93.81 138 GLN A N 1
ATOM 1127 C CA . GLN A 1 138 ? 3.060 2.901 22.795 1.00 93.81 138 GLN A CA 1
ATOM 1128 C C . GLN A 1 138 ? 2.563 3.155 21.372 1.00 93.81 138 GLN A C 1
ATOM 1130 O O . GLN A 1 138 ? 2.847 4.214 20.817 1.00 93.81 138 GLN A O 1
ATOM 1135 N N . ALA A 1 139 ? 1.831 2.208 20.777 1.00 95.25 139 ALA A N 1
ATOM 1136 C CA . ALA A 1 139 ? 1.251 2.377 19.449 1.00 95.25 139 ALA A CA 1
ATOM 1137 C C . ALA A 1 139 ? 0.222 3.510 19.429 1.00 95.25 139 ALA A C 1
ATOM 1139 O O . ALA A 1 139 ? 0.212 4.304 18.494 1.00 95.25 139 ALA A O 1
ATOM 1140 N N . GLU A 1 140 ? -0.587 3.628 20.475 1.00 93.69 140 GLU A N 1
ATOM 1141 C CA . GLU A 1 140 ? -1.566 4.692 20.662 1.00 93.69 140 GLU A CA 1
ATOM 1142 C C . GLU A 1 140 ? -0.899 6.071 20.618 1.00 93.69 140 GLU A C 1
ATOM 1144 O O . GLU A 1 140 ? -1.189 6.880 19.735 1.00 93.69 140 GLU A O 1
ATOM 1149 N N . ARG A 1 141 ? 0.098 6.294 21.485 1.00 91.94 141 ARG A N 1
ATOM 1150 C CA . ARG A 1 141 ? 0.903 7.528 21.495 1.00 91.94 141 ARG A CA 1
ATOM 1151 C C . ARG A 1 141 ? 1.585 7.787 20.154 1.00 91.94 141 ARG A C 1
ATOM 1153 O O . ARG A 1 141 ? 1.721 8.932 19.736 1.00 91.94 141 ARG A O 1
ATOM 1160 N N . TYR A 1 142 ? 2.024 6.727 19.482 1.00 92.00 142 TYR A N 1
ATOM 1161 C CA . TYR A 1 142 ? 2.710 6.814 18.201 1.00 92.00 142 TYR A CA 1
ATOM 1162 C C . TYR A 1 142 ? 1.793 7.285 17.062 1.00 92.00 142 TYR A C 1
ATOM 1164 O O . TYR A 1 142 ? 2.162 8.183 16.307 1.00 92.00 142 TYR A O 1
ATOM 1172 N N . TRP A 1 143 ? 0.618 6.671 16.912 1.00 92.94 143 TRP A N 1
ATOM 1173 C CA . TRP A 1 143 ? -0.277 6.907 15.774 1.00 92.94 143 TRP A CA 1
ATOM 1174 C C . TRP A 1 143 ? -1.252 8.056 15.986 1.00 92.94 143 TRP A C 1
ATOM 1176 O O . TRP A 1 143 ? -1.651 8.698 15.009 1.00 92.94 143 TRP A O 1
ATOM 1186 N N . PHE A 1 144 ? -1.651 8.310 17.231 1.00 90.31 144 PHE A N 1
ATOM 1187 C CA . PHE A 1 144 ? -2.544 9.418 17.565 1.00 90.31 144 PHE A CA 1
ATOM 1188 C C . PHE A 1 144 ? -1.754 10.697 17.873 1.00 90.31 144 PHE A C 1
ATOM 1190 O O . PHE A 1 144 ? -2.276 11.796 17.691 1.00 90.31 144 PHE A O 1
ATOM 1197 N N . GLY A 1 145 ? -0.473 10.582 18.244 1.00 75.56 145 GLY A N 1
ATOM 1198 C CA . GLY A 1 145 ? 0.371 11.730 18.571 1.00 75.56 145 GLY A CA 1
ATOM 1199 C C . GLY A 1 145 ? -0.210 12.543 19.732 1.00 75.56 145 GLY A C 1
ATOM 1200 O O . GLY A 1 145 ? -0.704 11.981 20.705 1.00 75.56 145 GLY A O 1
ATOM 1201 N N . SER A 1 146 ? -0.184 13.874 19.616 1.00 57.34 146 SER A N 1
ATOM 1202 C CA . SER A 1 146 ? -0.793 14.808 20.578 1.00 57.34 146 SER A CA 1
ATOM 1203 C C . SER A 1 146 ? -2.324 14.912 20.484 1.00 57.34 146 SER A C 1
ATOM 1205 O O . SER A 1 146 ? -2.922 15.625 21.278 1.00 57.34 146 SER A O 1
ATOM 1207 N N . ASN A 1 147 ? -2.981 14.221 19.541 1.00 55.69 147 ASN A N 1
ATOM 1208 C CA . ASN A 1 147 ? -4.449 14.228 19.419 1.00 55.69 147 ASN A CA 1
ATOM 1209 C C . ASN A 1 147 ? -5.145 13.294 20.424 1.00 55.69 147 ASN A C 1
ATOM 1211 O O . ASN A 1 147 ? -6.341 13.045 20.298 1.00 55.69 147 ASN A O 1
ATOM 1215 N N . PHE A 1 148 ? -4.413 12.775 21.413 1.00 51.00 148 PHE A N 1
ATOM 1216 C CA . PHE A 1 148 ? -4.990 12.028 22.527 1.00 51.00 148 PHE A CA 1
ATOM 1217 C C . PHE A 1 148 ? -5.961 12.892 23.353 1.00 51.00 148 PHE A C 1
ATOM 1219 O O . PHE A 1 148 ? -6.982 12.396 23.809 1.00 51.00 148 PHE A O 1
ATOM 1226 N N . ASP A 1 149 ? -5.703 14.200 23.453 1.00 47.81 149 ASP A N 1
ATOM 1227 C CA . ASP A 1 149 ? -6.470 15.125 24.303 1.00 47.81 149 ASP A CA 1
ATOM 1228 C C . ASP A 1 149 ? -7.781 15.641 23.663 1.00 47.81 149 ASP A C 1
ATOM 1230 O O . ASP A 1 149 ? -8.418 16.548 24.197 1.00 47.81 149 ASP A O 1
ATOM 1234 N N . GLN A 1 150 ? -8.174 15.117 22.496 1.00 49.75 150 GLN A N 1
ATOM 1235 C CA . GLN A 1 150 ? -9.422 15.480 21.800 1.00 49.75 150 GLN A CA 1
ATOM 1236 C C . GLN A 1 150 ? -10.448 14.332 21.734 1.00 49.75 150 GLN A C 1
ATOM 1238 O O . GLN A 1 150 ? -11.469 14.474 21.056 1.00 49.75 150 GLN A O 1
ATOM 1243 N N . LEU A 1 151 ? -10.174 13.214 22.416 1.00 47.50 151 LEU A N 1
ATOM 1244 C CA . LEU A 1 151 ? -11.119 12.121 22.678 1.00 47.50 151 LEU A CA 1
ATOM 1245 C C . LEU A 1 151 ? -11.790 12.313 24.044 1.00 47.50 151 LEU A C 1
ATOM 1247 O O . LEU A 1 151 ? -12.981 11.944 24.147 1.00 47.50 151 LEU A O 1
#

Foldseek 3Di:
DDPADPKDKAQDPLQQLVVQVVVCQLCVPPPPDARWFWAQDPPRIITTDGPVVCVVVVGDGDDHDPDCPPPDPVSLVCQVPDPDHDVVNCVVVVVVVPDDPVVVVVCVVVVPPPLVVVLVVCLVQCAASSRDRNHNVVSCCRSCPVVPVVD

Mean predicted aligned error: 5.46 Å

Solvent-accessible surface area (backbone atoms only — not comparable to full-atom values): 9070 Å² total; per-residue (Å²): 132,85,79,75,74,76,70,48,78,26,86,39,65,68,61,34,37,56,50,36,52,49,51,42,62,75,40,67,83,44,91,85,61,67,58,52,32,36,33,82,38,95,79,82,30,21,27,44,42,44,48,66,59,35,58,75,68,70,50,77,63,52,88,66,80,90,70,67,91,80,67,46,69,71,56,56,48,54,56,73,66,41,94,78,51,60,64,71,58,47,55,58,53,45,61,60,69,75,49,58,68,69,60,59,51,46,40,62,74,70,60,56,57,61,67,59,54,52,43,50,55,34,18,78,70,7,26,48,98,84,68,46,77,64,41,47,75,53,13,41,51,65,70,50,46,86,60,63,86,78,115

Radius of gyration: 18.89 Å; Cα contacts (8 Å, |Δi|>4): 149; chains: 1; bounding box: 52×33×49 Å

pLDDT: mean 90.57, std 13.21, range [29.97, 98.56]